Protein AF-A0A1T2KZC5-F1 (afdb_monomer_lite)

Structure (mmCIF, N/CA/C/O backbone):
data_AF-A0A1T2KZC5-F1
#
_entry.id   AF-A0A1T2KZC5-F1
#
loop_
_atom_site.group_PDB
_atom_site.id
_atom_site.type_symbol
_atom_site.label_atom_id
_atom_site.label_alt_id
_atom_site.label_comp_id
_atom_site.label_asym_id
_atom_site.label_entity_id
_atom_site.label_seq_id
_atom_site.pdbx_PDB_ins_code
_atom_site.Cartn_x
_atom_site.Cartn_y
_atom_site.Cartn_z
_atom_site.occupancy
_atom_site.B_iso_or_equiv
_atom_site.auth_seq_id
_atom_site.auth_comp_id
_atom_site.auth_asym_id
_atom_site.auth_atom_id
_atom_site.pdbx_PDB_model_num
ATOM 1 N N . MET A 1 1 ? -5.605 2.816 -7.862 1.00 94.00 1 MET A N 1
ATOM 2 C CA . MET A 1 1 ? -4.953 1.670 -8.543 1.00 94.00 1 MET A CA 1
ATOM 3 C C . MET A 1 1 ? -4.703 1.937 -10.023 1.00 94.00 1 MET A C 1
ATOM 5 O O . MET A 1 1 ? -3.658 1.545 -10.524 1.00 94.00 1 MET A O 1
ATOM 9 N N . GLU A 1 2 ? -5.593 2.680 -10.678 1.00 96.44 2 GLU A N 1
ATOM 10 C CA . GLU A 1 2 ? -5.587 3.027 -12.109 1.00 96.44 2 GLU A CA 1
ATOM 11 C C . GLU A 1 2 ? -4.221 3.403 -12.707 1.00 96.44 2 GLU A C 1
ATOM 13 O O . GLU A 1 2 ? -3.861 2.917 -13.772 1.00 96.44 2 GLU A O 1
ATOM 18 N N . VAL A 1 3 ? -3.415 4.224 -12.022 1.00 97.06 3 VAL A N 1
ATOM 19 C CA . VAL A 1 3 ? -2.098 4.651 -12.537 1.00 97.06 3 VAL A CA 1
ATOM 20 C C . VAL A 1 3 ? -1.148 3.468 -12.743 1.00 97.06 3 VAL A C 1
ATOM 22 O O . VAL A 1 3 ? -0.425 3.421 -13.737 1.00 97.06 3 VAL A O 1
ATOM 25 N N . PHE A 1 4 ? -1.152 2.496 -11.826 1.00 97.44 4 PHE A N 1
ATOM 26 C CA . PHE A 1 4 ? -0.321 1.304 -11.971 1.00 97.44 4 PHE A CA 1
ATOM 27 C C . PHE A 1 4 ? -0.799 0.456 -13.154 1.00 97.44 4 PHE A C 1
ATOM 29 O O . PHE A 1 4 ? 0.014 -0.034 -13.930 1.00 97.44 4 PHE A O 1
ATOM 36 N N . GLU A 1 5 ? -2.112 0.310 -13.322 1.00 97.94 5 GLU A N 1
ATOM 37 C CA . GLU A 1 5 ? -2.706 -0.461 -14.419 1.00 97.94 5 GLU A CA 1
ATOM 38 C C . GLU A 1 5 ? -2.424 0.186 -15.779 1.00 97.94 5 GLU A C 1
ATOM 40 O O . GLU A 1 5 ? -2.002 -0.503 -16.705 1.00 97.94 5 GLU A O 1
ATOM 45 N N . ALA A 1 6 ? -2.551 1.511 -15.874 1.00 98.25 6 ALA A N 1
ATOM 46 C CA . ALA A 1 6 ? -2.213 2.280 -17.069 1.00 98.25 6 ALA A CA 1
ATOM 47 C C . ALA A 1 6 ? -0.716 2.203 -17.414 1.00 98.25 6 ALA A C 1
ATOM 49 O O . ALA A 1 6 ? -0.340 2.168 -18.581 1.00 98.25 6 ALA A O 1
ATOM 50 N N . MET A 1 7 ? 0.166 2.152 -16.414 1.00 96.94 7 MET A N 1
ATOM 51 C CA . MET A 1 7 ? 1.588 1.888 -16.650 1.00 96.94 7 MET A CA 1
ATOM 52 C C . MET A 1 7 ? 1.808 0.455 -17.165 1.00 96.94 7 MET A C 1
ATOM 54 O O . MET A 1 7 ? 2.598 0.235 -18.081 1.00 96.94 7 MET A O 1
ATOM 58 N N . MET A 1 8 ? 1.115 -0.529 -16.594 1.00 97.62 8 MET A N 1
ATOM 59 C CA . MET A 1 8 ? 1.267 -1.934 -16.974 1.00 97.62 8 MET A CA 1
ATOM 60 C C . MET A 1 8 ? 0.681 -2.265 -18.348 1.00 97.62 8 MET A C 1
ATOM 62 O O . MET A 1 8 ? 1.143 -3.217 -18.975 1.00 97.62 8 MET A O 1
ATOM 66 N N . SER A 1 9 ? -0.272 -1.477 -18.855 1.00 98.19 9 SER A N 1
ATOM 67 C CA . SER A 1 9 ? -0.834 -1.668 -20.198 1.00 98.19 9 SER A CA 1
ATOM 68 C C . SER A 1 9 ? 0.159 -1.400 -21.332 1.00 98.19 9 SER A C 1
ATOM 70 O O . SER A 1 9 ? -0.126 -1.743 -22.472 1.00 98.19 9 SER A O 1
ATOM 72 N N . TYR A 1 10 ? 1.323 -0.805 -21.045 1.00 97.94 10 TYR A N 1
ATOM 73 C CA . TYR A 1 10 ? 2.429 -0.699 -22.005 1.00 97.94 10 TYR A CA 1
ATOM 74 C C . TYR A 1 10 ? 3.251 -1.992 -22.136 1.00 97.94 10 TYR A C 1
ATOM 76 O O . TYR A 1 10 ? 4.241 -2.002 -22.862 1.00 97.94 10 TYR A O 1
ATOM 84 N N . GLU A 1 11 ? 2.874 -3.056 -21.416 1.00 97.69 11 GLU A N 1
ATOM 85 C CA . GLU A 1 11 ? 3.520 -4.375 -21.447 1.00 97.69 11 GLU A CA 1
ATOM 86 C C . GLU A 1 11 ? 5.055 -4.314 -21.276 1.00 97.69 11 GLU A C 1
ATOM 88 O O . GLU A 1 11 ? 5.808 -4.868 -22.084 1.00 97.69 11 GLU A O 1
ATOM 93 N N . PRO A 1 12 ? 5.572 -3.627 -20.235 1.00 97.69 12 PRO A N 1
ATOM 94 C CA . PRO A 1 12 ? 7.010 -3.498 -20.053 1.00 97.69 12 PRO A CA 1
ATOM 95 C C . PRO A 1 12 ? 7.652 -4.860 -19.776 1.00 97.69 12 PRO A C 1
ATOM 97 O O . PRO A 1 12 ? 7.105 -5.682 -19.049 1.00 97.69 12 PRO A O 1
ATOM 100 N N . VAL A 1 13 ? 8.869 -5.071 -20.275 1.00 97.56 13 VAL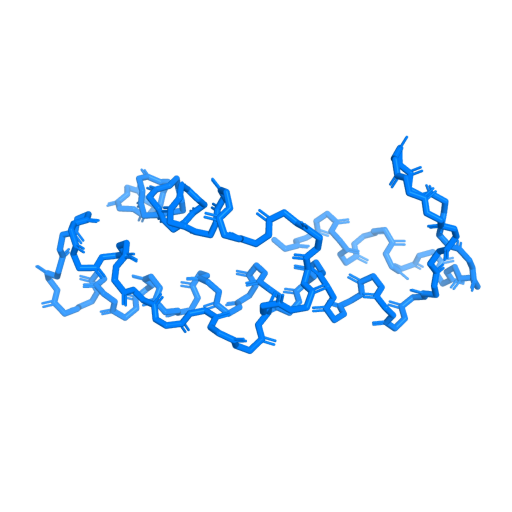 A N 1
ATOM 101 C CA . VAL A 1 13 ? 9.716 -6.210 -19.859 1.00 97.56 13 VAL A CA 1
ATOM 102 C C . VAL A 1 13 ? 10.546 -5.846 -18.622 1.00 97.56 13 VAL A C 1
ATOM 104 O O . VAL A 1 13 ? 10.871 -6.696 -17.792 1.00 97.56 13 VAL A O 1
ATOM 107 N N . HIS A 1 14 ? 10.850 -4.556 -18.471 1.00 97.62 14 HIS A N 1
ATOM 108 C CA . HIS A 1 14 ? 11.647 -4.002 -17.386 1.00 97.62 14 HIS A CA 1
ATOM 109 C C . HIS A 1 14 ? 11.055 -2.687 -16.890 1.00 97.62 14 HIS A C 1
ATOM 111 O O . HIS A 1 14 ? 10.564 -1.883 -17.680 1.00 97.62 14 HIS A O 1
ATOM 117 N N . ILE A 1 15 ? 11.165 -2.454 -15.585 1.00 97.44 15 ILE A N 1
ATOM 118 C CA . ILE A 1 15 ? 10.762 -1.214 -14.928 1.00 97.44 15 ILE A CA 1
ATOM 119 C C . ILE A 1 15 ? 11.990 -0.649 -14.214 1.00 97.44 15 ILE A C 1
ATOM 121 O O . ILE A 1 15 ? 12.616 -1.327 -13.397 1.00 97.44 15 ILE A O 1
ATOM 125 N N . ILE A 1 16 ? 12.347 0.594 -14.538 1.00 96.50 16 ILE A N 1
ATOM 126 C CA . ILE A 1 16 ? 13.430 1.330 -13.878 1.00 96.50 16 ILE A CA 1
ATOM 127 C C . ILE A 1 16 ? 12.778 2.283 -12.868 1.00 96.50 16 ILE A C 1
ATOM 129 O O . ILE A 1 16 ? 12.170 3.270 -13.287 1.00 96.50 16 ILE A O 1
ATOM 133 N N . PRO A 1 17 ? 12.841 1.996 -11.555 1.00 95.12 17 PRO A N 1
ATOM 134 C CA . PRO A 1 17 ? 12.243 2.865 -10.550 1.00 95.12 17 PRO A CA 1
ATOM 135 C C . PRO A 1 17 ? 13.072 4.143 -10.360 1.00 95.12 17 PRO A C 1
ATOM 137 O O . PRO A 1 17 ? 14.255 4.190 -10.693 1.00 95.12 17 PRO A O 1
ATOM 140 N N . GLY A 1 18 ? 12.475 5.170 -9.746 1.00 94.56 18 GLY A N 1
ATOM 141 C CA . GLY A 1 18 ? 13.209 6.391 -9.379 1.00 94.56 18 GLY A CA 1
ATOM 142 C C . GLY A 1 18 ? 14.353 6.137 -8.384 1.00 94.56 18 GLY A C 1
ATOM 143 O O . GLY A 1 18 ? 15.380 6.809 -8.432 1.00 94.56 18 GLY A O 1
ATOM 144 N N . HIS A 1 19 ? 14.204 5.129 -7.517 1.00 93.06 19 HIS A N 1
ATOM 145 C CA . HIS A 1 19 ? 15.243 4.641 -6.610 1.00 93.06 19 HIS A CA 1
ATOM 146 C C . HIS A 1 19 ? 15.237 3.112 -6.546 1.00 93.06 19 HIS A C 1
ATOM 148 O O . HIS A 1 19 ? 14.175 2.495 -6.550 1.00 93.06 19 HIS A O 1
ATOM 154 N N . GLY A 1 20 ? 16.418 2.510 -6.388 1.00 90.50 20 GLY A N 1
ATOM 155 C CA . GLY A 1 20 ? 16.580 1.061 -6.260 1.00 90.50 20 GLY A CA 1
ATOM 156 C C . GLY A 1 20 ? 17.082 0.398 -7.541 1.00 90.50 20 GLY A C 1
ATOM 157 O O . GLY A 1 20 ? 17.637 1.055 -8.418 1.00 90.50 20 GLY A O 1
ATOM 158 N N . HIS A 1 21 ? 16.936 -0.922 -7.604 1.00 93.06 21 HIS A N 1
ATOM 159 C CA . HIS A 1 21 ? 17.383 -1.724 -8.740 1.00 93.06 21 HIS A CA 1
ATOM 160 C C . HIS A 1 21 ? 16.264 -1.892 -9.773 1.00 93.06 21 HIS A C 1
ATOM 162 O O . HIS A 1 21 ? 15.091 -1.679 -9.475 1.00 93.06 21 HIS A O 1
ATOM 168 N N . LEU A 1 22 ? 16.651 -2.310 -10.979 1.00 96.50 22 LEU A N 1
ATOM 169 C CA . LEU A 1 22 ? 15.740 -2.774 -12.024 1.00 96.50 22 LEU A CA 1
ATOM 170 C C . LEU A 1 22 ? 14.730 -3.780 -11.451 1.00 96.50 22 LEU A C 1
ATOM 172 O O . LEU A 1 22 ? 15.126 -4.732 -10.778 1.00 96.50 22 LEU A O 1
ATOM 176 N N . ALA A 1 23 ? 13.452 -3.591 -11.766 1.00 96.81 23 ALA A N 1
ATOM 177 C CA . ALA A 1 23 ? 12.384 -4.502 -11.387 1.00 96.81 23 ALA A CA 1
ATOM 178 C C . ALA A 1 23 ? 11.762 -5.166 -12.619 1.00 96.81 23 ALA A C 1
ATOM 180 O O . ALA A 1 23 ? 11.679 -4.588 -13.708 1.00 96.81 23 ALA A O 1
ATOM 181 N N . THR A 1 24 ? 11.288 -6.391 -12.428 1.00 98.06 24 THR A N 1
ATOM 182 C CA . THR A 1 24 ? 10.370 -7.044 -13.365 1.00 98.06 24 THR A CA 1
ATOM 183 C C . THR A 1 24 ? 8.932 -6.555 -13.136 1.00 98.06 24 THR A C 1
ATOM 185 O O . THR A 1 24 ? 8.602 -6.117 -12.029 1.00 98.06 24 THR A O 1
ATOM 188 N N . PRO A 1 25 ? 8.039 -6.684 -14.131 1.00 97.94 25 PRO A N 1
ATOM 189 C CA . PRO A 1 25 ? 6.614 -6.387 -13.966 1.00 97.94 25 PRO A CA 1
ATOM 190 C C . PRO A 1 25 ? 5.968 -7.145 -12.798 1.00 97.94 25 PRO A C 1
ATOM 192 O O . PRO A 1 25 ? 5.172 -6.583 -12.050 1.00 97.94 25 PRO A O 1
ATOM 195 N N . ALA A 1 26 ? 6.357 -8.410 -12.604 1.00 98.12 26 ALA A N 1
ATOM 196 C CA . ALA A 1 26 ? 5.873 -9.240 -11.504 1.00 98.12 26 ALA A CA 1
ATOM 197 C C . ALA A 1 26 ? 6.310 -8.698 -10.134 1.00 98.12 26 ALA A C 1
ATOM 199 O O . ALA A 1 26 ? 5.487 -8.600 -9.228 1.00 98.12 26 ALA A O 1
ATOM 200 N N . GLN A 1 27 ? 7.576 -8.291 -9.995 1.00 97.19 27 GLN A N 1
ATOM 201 C CA . GLN A 1 27 ? 8.076 -7.674 -8.762 1.00 97.19 27 GLN A CA 1
ATOM 202 C C . GLN A 1 27 ? 7.389 -6.337 -8.483 1.00 97.19 27 GLN A C 1
ATOM 204 O O . GLN A 1 27 ? 6.910 -6.121 -7.376 1.00 97.19 27 GLN A O 1
ATOM 209 N N . ALA A 1 28 ? 7.264 -5.464 -9.489 1.00 97.25 28 ALA A N 1
ATOM 210 C CA . ALA A 1 28 ? 6.568 -4.189 -9.324 1.00 97.25 28 ALA A CA 1
ATOM 211 C C . ALA A 1 28 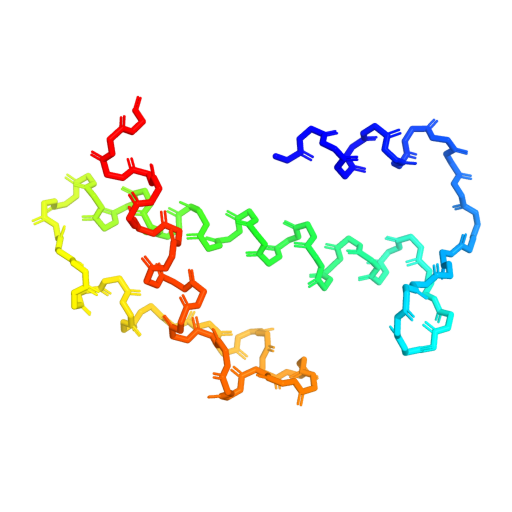? 5.111 -4.390 -8.876 1.00 97.25 28 ALA A C 1
ATOM 213 O O . ALA A 1 28 ? 4.613 -3.644 -8.031 1.00 97.25 28 ALA A O 1
ATOM 214 N N . ARG A 1 29 ? 4.434 -5.422 -9.399 1.00 97.75 29 ARG A N 1
ATOM 215 C CA . ARG A 1 29 ? 3.075 -5.775 -8.982 1.00 97.75 29 ARG A CA 1
ATOM 216 C C . ARG A 1 29 ? 3.031 -6.238 -7.530 1.00 97.75 29 ARG A C 1
ATOM 218 O O . ARG A 1 29 ? 2.273 -5.662 -6.756 1.00 97.75 29 ARG A O 1
ATOM 225 N N . ALA A 1 30 ? 3.861 -7.210 -7.163 1.00 97.75 30 ALA A N 1
ATOM 226 C CA . ALA A 1 30 ? 3.893 -7.761 -5.811 1.00 97.75 30 ALA A CA 1
ATOM 227 C C . ALA A 1 30 ? 4.233 -6.695 -4.755 1.00 97.75 30 ALA A C 1
ATOM 229 O O . ALA A 1 30 ? 3.560 -6.586 -3.731 1.00 97.75 30 ALA A O 1
ATOM 230 N N . ASP A 1 31 ? 5.238 -5.866 -5.032 1.00 96.62 31 ASP A N 1
ATOM 231 C CA . ASP A 1 31 ? 5.775 -4.925 -4.049 1.00 96.62 31 ASP A CA 1
ATOM 232 C C . ASP A 1 31 ? 5.013 -3.588 -4.011 1.00 96.62 31 ASP A C 1
ATOM 234 O O . ASP A 1 31 ? 5.081 -2.877 -3.010 1.00 96.62 31 ASP A O 1
ATOM 238 N N . THR A 1 32 ? 4.274 -3.230 -5.073 1.00 96.38 32 THR A N 1
ATOM 239 C CA . THR A 1 32 ? 3.492 -1.977 -5.135 1.00 96.38 32 THR A CA 1
ATOM 240 C C . THR A 1 32 ? 1.992 -2.225 -5.195 1.00 96.38 32 THR A C 1
ATOM 242 O O . THR A 1 32 ? 1.254 -1.803 -4.307 1.00 96.38 32 THR A O 1
ATOM 245 N N . TYR A 1 33 ? 1.515 -2.881 -6.255 1.00 97.94 33 TYR A N 1
ATOM 246 C CA . TYR A 1 33 ? 0.082 -3.026 -6.507 1.00 97.94 33 TYR A CA 1
ATOM 247 C C . TYR A 1 33 ? -0.590 -3.873 -5.425 1.00 97.94 33 TYR A C 1
ATOM 249 O O . TYR A 1 33 ? -1.612 -3.473 -4.863 1.00 97.94 33 TYR A O 1
ATOM 257 N N . ASP A 1 34 ? -0.002 -5.024 -5.103 1.00 98.50 34 ASP A N 1
ATOM 258 C CA . ASP A 1 34 ? -0.571 -5.958 -4.135 1.00 98.50 34 ASP A CA 1
ATOM 259 C C . ASP A 1 34 ? -0.462 -5.409 -2.701 1.00 98.50 34 ASP A C 1
ATOM 261 O O . ASP A 1 34 ? -1.345 -5.677 -1.883 1.00 98.50 34 ASP A O 1
ATOM 265 N N . TYR A 1 35 ? 0.560 -4.591 -2.407 1.00 98.44 35 TYR A N 1
ATOM 266 C CA . TYR A 1 35 ? 0.673 -3.830 -1.155 1.00 98.44 35 TYR A CA 1
ATOM 267 C C . TYR A 1 35 ? -0.453 -2.813 -0.993 1.00 98.44 35 TYR A C 1
ATOM 269 O O . TYR A 1 35 ? -1.187 -2.856 -0.006 1.00 98.44 35 TYR A O 1
ATOM 277 N N . LEU A 1 36 ? -0.633 -1.933 -1.979 1.00 97.81 36 LEU A N 1
ATOM 278 C CA . LEU A 1 36 ? -1.654 -0.888 -1.920 1.00 97.81 36 LEU A CA 1
ATOM 279 C C . LEU A 1 36 ? -3.070 -1.470 -1.908 1.00 97.81 36 LEU A C 1
ATOM 281 O O . LEU A 1 36 ? -3.917 -0.999 -1.152 1.00 97.81 36 LEU A O 1
ATOM 285 N N . THR A 1 37 ? -3.319 -2.513 -2.704 1.00 98.38 37 THR A N 1
ATOM 286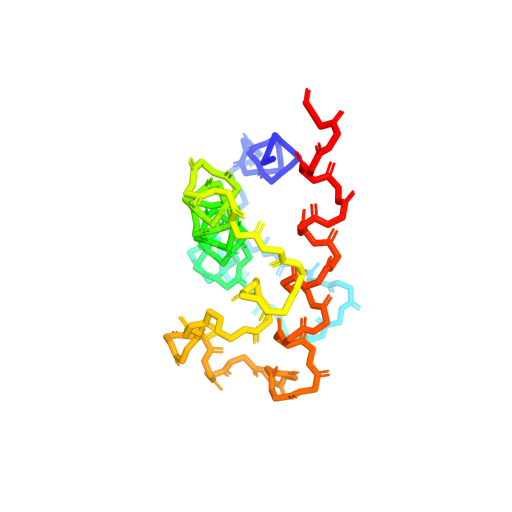 C CA . THR A 1 37 ? -4.620 -3.199 -2.742 1.00 98.38 37 THR A CA 1
ATOM 287 C C . THR A 1 37 ? -4.943 -3.835 -1.396 1.00 98.38 37 THR A C 1
ATOM 289 O O . THR A 1 37 ? -6.057 -3.688 -0.901 1.00 98.38 37 THR A O 1
ATOM 292 N N . PHE A 1 38 ? -3.967 -4.510 -0.782 1.00 98.62 38 PHE A N 1
ATOM 293 C CA . PHE A 1 38 ? -4.135 -5.075 0.552 1.00 98.62 38 PHE A CA 1
ATOM 294 C C . PHE A 1 38 ? -4.433 -4.011 1.588 1.00 98.62 38 PHE A C 1
ATOM 296 O O . PHE A 1 38 ? -5.423 -4.127 2.299 1.00 98.62 38 PHE A O 1
ATOM 303 N N . LEU A 1 39 ? -3.601 -2.972 1.648 1.00 98.38 39 LEU A N 1
ATOM 304 C CA . LEU A 1 39 ? -3.732 -1.962 2.681 1.00 98.38 39 LEU A CA 1
ATOM 305 C C . LEU A 1 39 ? -5.081 -1.247 2.579 1.00 98.38 39 LEU A C 1
ATOM 307 O O . LEU A 1 39 ? -5.760 -1.099 3.585 1.00 98.38 39 LEU A O 1
ATOM 311 N N . ARG A 1 40 ? -5.517 -0.882 1.367 1.00 98.19 40 ARG A N 1
ATOM 312 C CA . ARG A 1 40 ? -6.856 -0.310 1.161 1.00 98.19 40 ARG A CA 1
ATOM 313 C C . ARG A 1 40 ? -7.974 -1.280 1.543 1.00 98.19 40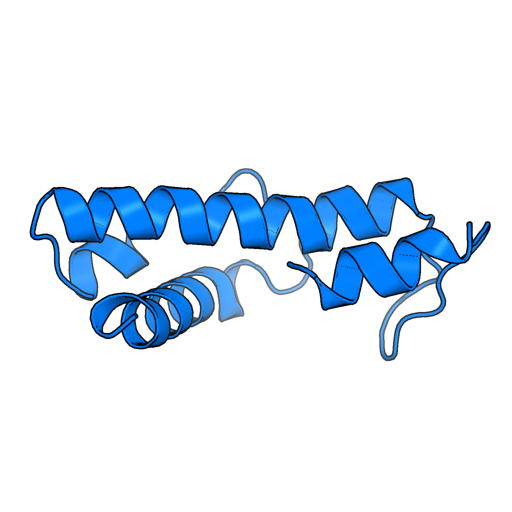 ARG A C 1
ATOM 315 O O . ARG A 1 40 ? -8.951 -0.850 2.139 1.00 98.19 40 ARG A O 1
ATOM 322 N N . GLY A 1 41 ? -7.837 -2.569 1.230 1.00 98.44 41 GLY A N 1
ATOM 323 C CA . GLY A 1 41 ? -8.824 -3.585 1.603 1.00 98.44 41 GLY A CA 1
ATOM 324 C C . GLY A 1 41 ? -8.959 -3.768 3.117 1.00 98.44 41 GLY A C 1
ATOM 325 O O . GLY A 1 41 ? -10.072 -3.840 3.623 1.00 98.44 41 GLY A O 1
ATOM 326 N N . GLU A 1 42 ? -7.846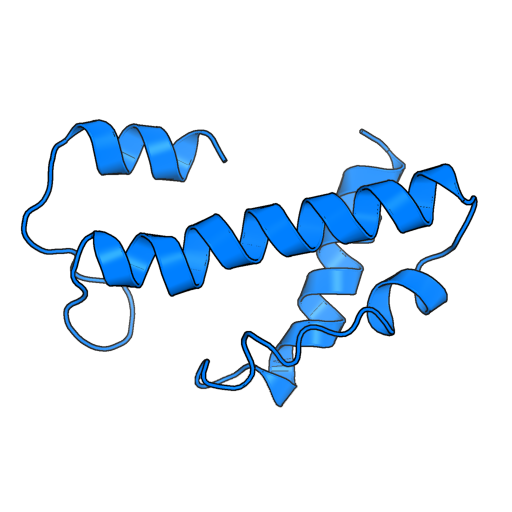 -3.802 3.849 1.00 98.62 42 GLU A N 1
ATOM 327 C CA . GLU A 1 42 ? -7.873 -3.894 5.314 1.00 98.62 42 GLU A CA 1
ATOM 328 C C . GLU A 1 42 ? -8.403 -2.605 5.955 1.00 98.62 42 GLU A C 1
ATOM 330 O O . GLU A 1 42 ? -9.205 -2.665 6.880 1.00 98.62 42 GLU A O 1
ATOM 335 N N . ILE A 1 43 ? -8.033 -1.437 5.424 1.00 98.56 43 ILE A N 1
ATOM 336 C CA . ILE A 1 43 ? -8.553 -0.148 5.896 1.00 98.56 43 ILE A CA 1
ATOM 337 C C . ILE A 1 43 ? -10.059 -0.020 5.653 1.00 98.56 43 ILE A C 1
ATOM 339 O O . ILE A 1 43 ? -10.764 0.477 6.527 1.00 98.56 43 ILE A O 1
ATOM 343 N N . ALA A 1 44 ? -10.569 -0.500 4.515 1.00 98.38 44 ALA A N 1
ATOM 344 C CA . ALA A 1 44 ? -12.007 -0.522 4.254 1.00 98.38 44 ALA A CA 1
ATOM 345 C C . ALA A 1 44 ? -12.759 -1.307 5.338 1.00 98.38 44 ALA A C 1
ATOM 347 O O . ALA A 1 44 ? -13.737 -0.800 5.875 1.00 98.38 44 ALA A O 1
ATOM 348 N N . LYS A 1 45 ? -12.250 -2.482 5.736 1.00 98.50 45 LYS A N 1
ATOM 349 C CA . LYS A 1 45 ? -12.832 -3.264 6.840 1.00 98.50 45 LYS A CA 1
ATOM 350 C C . LYS A 1 45 ? -12.814 -2.495 8.158 1.00 98.50 45 LYS A C 1
ATOM 352 O O . LYS A 1 45 ? -13.825 -2.464 8.847 1.00 98.50 45 LYS A O 1
ATOM 357 N N . VAL A 1 46 ? -11.695 -1.839 8.488 1.00 98.44 46 VAL A N 1
ATOM 358 C CA . VAL A 1 46 ? -11.597 -1.006 9.701 1.00 98.44 46 VAL A CA 1
ATOM 359 C C . VAL A 1 46 ? -12.680 0.076 9.702 1.00 98.44 46 VAL A C 1
ATOM 361 O O . VAL A 1 46 ? -13.362 0.240 10.707 1.00 98.44 46 VAL A O 1
ATOM 364 N N . ILE A 1 47 ? -12.874 0.779 8.583 1.00 97.62 47 ILE A N 1
ATOM 365 C CA . ILE A 1 47 ? -13.900 1.826 8.456 1.00 97.62 47 ILE A CA 1
ATOM 366 C C . ILE A 1 47 ? -15.315 1.232 8.558 1.00 97.62 47 ILE A C 1
ATOM 368 O O . ILE A 1 47 ? -16.148 1.763 9.291 1.00 97.62 47 ILE A O 1
ATOM 372 N N . GLU A 1 48 ? -15.591 0.123 7.867 1.00 97.50 48 GLU A N 1
ATOM 373 C CA . GLU A 1 48 ? -16.889 -0.572 7.899 1.00 97.50 48 GLU A CA 1
ATOM 374 C C . GLU A 1 48 ? -17.267 -1.049 9.311 1.00 97.50 48 GLU A C 1
ATOM 376 O O . GLU A 1 48 ? -18.438 -1.017 9.692 1.00 97.50 48 GLU A O 1
ATOM 381 N N . GLU A 1 49 ? -16.276 -1.444 10.110 1.00 97.81 49 GLU A N 1
ATOM 382 C CA . GLU A 1 49 ? -16.438 -1.853 11.508 1.00 97.81 49 GLU A CA 1
ATOM 383 C C . GLU A 1 49 ? -16.521 -0.659 12.483 1.00 97.81 49 GLU A C 1
ATOM 385 O O . GLU A 1 49 ? -16.687 -0.855 13.689 1.00 97.81 49 GLU A O 1
ATOM 390 N N . GLY A 1 50 ? -16.442 0.582 11.985 1.00 97.31 50 GLY A N 1
ATOM 391 C CA . GLY A 1 50 ? -16.452 1.802 12.798 1.00 97.31 50 GLY A CA 1
ATOM 392 C C . GLY A 1 50 ? -15.158 2.027 13.586 1.00 97.31 50 GLY A C 1
ATOM 393 O O . GLY A 1 50 ? -15.165 2.731 14.598 1.00 97.31 50 GLY A O 1
ATOM 394 N N . GLY A 1 51 ? -14.064 1.398 13.157 1.00 97.50 51 GLY A N 1
ATOM 395 C CA . GLY A 1 51 ? -12.732 1.586 13.710 1.00 97.50 51 GLY A CA 1
ATOM 396 C C . GLY A 1 51 ? -12.139 2.945 13.346 1.00 97.50 51 GLY A C 1
ATOM 397 O O . GLY A 1 51 ? -12.533 3.593 12.379 1.00 97.50 51 GLY A O 1
ATOM 398 N N . ASP A 1 52 ? -11.166 3.374 14.144 1.00 97.44 52 ASP A N 1
ATOM 399 C CA . ASP A 1 52 ? -10.498 4.660 13.993 1.00 97.44 52 ASP A CA 1
ATOM 400 C C . ASP A 1 52 ? -9.064 4.512 13.457 1.00 97.44 52 ASP A C 1
ATOM 402 O O . ASP A 1 52 ? -8.570 3.430 13.119 1.00 97.44 52 ASP A O 1
ATOM 406 N N . ILE A 1 53 ? -8.356 5.638 13.419 1.00 97.31 53 ILE A N 1
ATOM 407 C CA . ILE A 1 53 ? -6.966 5.699 12.977 1.00 97.31 53 ILE A CA 1
ATOM 408 C C . ILE A 1 53 ? -6.013 4.854 13.841 1.00 97.31 53 ILE A C 1
ATOM 410 O O . ILE A 1 53 ? -4.957 4.448 13.353 1.00 97.31 53 ILE A O 1
ATOM 414 N N . TYR A 1 54 ? -6.351 4.574 15.106 1.00 98.00 54 TYR A N 1
ATOM 415 C CA . TYR A 1 54 ? -5.545 3.703 15.959 1.00 98.00 54 TYR A CA 1
ATOM 416 C C . TYR A 1 54 ? -5.719 2.243 15.549 1.00 98.00 54 TYR A C 1
ATOM 418 O O . TYR A 1 54 ? -4.722 1.537 15.436 1.00 98.00 54 TYR A O 1
ATOM 426 N N . ALA A 1 55 ? -6.943 1.809 15.240 1.00 98.12 55 ALA A N 1
ATOM 427 C CA . ALA A 1 55 ? -7.178 0.479 14.680 1.00 98.12 55 ALA A CA 1
ATOM 428 C C . ALA A 1 55 ? -6.458 0.297 13.329 1.00 98.12 55 ALA A C 1
ATOM 430 O O . ALA A 1 55 ? -5.823 -0.731 13.092 1.00 98.12 55 ALA A O 1
ATOM 431 N N . ALA A 1 56 ? -6.468 1.328 12.479 1.00 98.00 56 ALA A N 1
ATOM 432 C CA . ALA A 1 56 ? -5.795 1.306 11.181 1.00 98.00 56 ALA A CA 1
ATOM 433 C C . ALA A 1 56 ? -4.280 1.045 11.275 1.00 98.00 56 ALA A C 1
ATOM 435 O O . ALA A 1 56 ? -3.728 0.273 10.490 1.00 98.00 56 ALA A O 1
ATOM 436 N N . VAL A 1 57 ? -3.576 1.670 12.225 1.00 98.06 57 VAL A N 1
ATOM 437 C CA . VAL A 1 57 ? -2.111 1.513 12.342 1.00 98.06 57 VAL A CA 1
ATOM 438 C C . VAL A 1 57 ? -1.674 0.183 12.961 1.00 98.06 57 VAL A C 1
ATOM 440 O O . VAL A 1 57 ? -0.483 -0.130 12.910 1.00 98.06 57 VAL A O 1
ATOM 443 N N . GLU A 1 58 ? -2.608 -0.593 13.514 1.00 98.19 58 GLU A N 1
ATOM 444 C CA . GLU A 1 58 ? -2.359 -1.934 14.059 1.00 98.19 58 GLU A CA 1
ATOM 445 C C . GLU A 1 58 ? -2.606 -3.063 13.040 1.00 98.19 58 GLU A C 1
ATOM 447 O O . GLU A 1 58 ? -2.405 -4.232 13.366 1.00 98.19 58 GLU A O 1
ATOM 452 N N . ILE A 1 59 ? -2.993 -2.743 11.795 1.00 98.19 59 ILE A N 1
ATOM 453 C CA . ILE A 1 59 ? -3.126 -3.734 10.715 1.00 98.19 59 ILE A CA 1
ATOM 454 C C . ILE A 1 59 ? -1.803 -4.489 10.525 1.00 98.19 59 ILE A C 1
ATOM 456 O O . ILE A 1 59 ? -0.750 -3.883 10.290 1.00 98.19 59 ILE A O 1
ATOM 460 N N . ASP A 1 60 ? -1.872 -5.824 10.553 1.00 98.19 60 ASP A N 1
ATOM 461 C CA . ASP A 1 60 ? -0.720 -6.685 10.298 1.00 98.19 60 ASP A CA 1
ATOM 462 C C . ASP A 1 60 ? -0.320 -6.641 8.817 1.00 98.19 60 ASP A C 1
ATOM 464 O O . ASP A 1 60 ? -0.967 -7.208 7.938 1.00 98.19 60 ASP A O 1
ATOM 468 N N . GLN A 1 61 ? 0.794 -5.969 8.543 1.00 98.44 61 GLN A N 1
ATOM 469 C CA . GLN A 1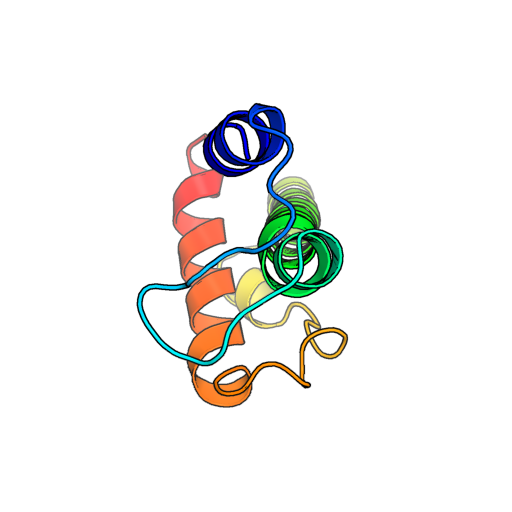 61 ? 1.378 -5.858 7.209 1.00 98.44 61 GLN A CA 1
ATOM 470 C C . GLN A 1 61 ? 2.594 -6.789 7.027 1.00 98.44 61 GLN A C 1
ATOM 472 O O . GLN A 1 61 ? 3.320 -6.648 6.044 1.00 98.44 61 GLN A O 1
ATOM 477 N N . SER A 1 62 ? 2.842 -7.735 7.945 1.00 98.12 62 SER A N 1
ATOM 478 C CA . SER A 1 62 ? 4.065 -8.561 8.022 1.00 98.12 62 SER A CA 1
ATOM 479 C C . SER A 1 62 ? 4.400 -9.333 6.743 1.00 98.12 62 SER A C 1
ATOM 481 O O . SER A 1 62 ? 5.576 -9.582 6.464 1.00 98.12 62 SER A O 1
ATOM 483 N N . ARG A 1 63 ? 3.402 -9.627 5.901 1.00 98.00 63 ARG A N 1
ATOM 484 C CA . ARG A 1 63 ? 3.591 -10.211 4.561 1.00 98.00 63 ARG A CA 1
ATOM 485 C C . ARG A 1 63 ? 4.428 -9.342 3.603 1.00 98.00 63 ARG A C 1
ATOM 487 O O . ARG A 1 63 ? 4.841 -9.830 2.559 1.00 98.00 63 ARG A O 1
ATOM 494 N N . PHE A 1 64 ? 4.661 -8.075 3.949 1.00 98.31 64 PHE A N 1
ATOM 495 C CA . PHE A 1 64 ? 5.487 -7.114 3.212 1.00 98.31 64 PHE A CA 1
ATOM 496 C C . PHE A 1 64 ? 6.753 -6.696 3.970 1.00 98.31 64 PHE A C 1
ATOM 498 O O . PHE A 1 64 ? 7.417 -5.732 3.586 1.00 98.31 64 PHE A O 1
ATOM 505 N N . SER A 1 65 ? 7.105 -7.410 5.042 1.00 98.06 65 SER A N 1
ATOM 506 C CA . SER A 1 65 ? 8.285 -7.116 5.868 1.00 98.06 65 SER A CA 1
ATOM 507 C C . SER A 1 65 ? 9.616 -7.224 5.117 1.00 98.06 65 SER A C 1
ATOM 509 O O . SER A 1 65 ? 10.620 -6.669 5.555 1.00 98.06 65 SER A O 1
ATOM 511 N N . HIS A 1 66 ? 9.634 -7.877 3.951 1.00 96.31 66 HIS A N 1
ATOM 512 C CA . HIS A 1 66 ? 10.797 -7.922 3.062 1.00 96.31 66 HIS A CA 1
ATOM 513 C C . HIS A 1 66 ? 11.087 -6.586 2.363 1.00 96.31 66 HIS A C 1
ATOM 515 O O . HIS A 1 66 ? 12.178 -6.409 1.815 1.00 96.31 66 HIS A O 1
ATOM 521 N N . LEU A 1 67 ? 10.141 -5.638 2.355 1.00 96.44 67 LEU A N 1
ATOM 522 C CA . LEU A 1 67 ? 10.351 -4.321 1.761 1.00 96.44 67 LEU A CA 1
ATOM 523 C C . LEU A 1 67 ? 11.348 -3.514 2.597 1.00 96.44 67 LEU A C 1
ATOM 525 O O . LEU A 1 67 ? 11.213 -3.361 3.807 1.00 96.44 67 LEU A O 1
ATOM 529 N N . LYS A 1 68 ? 12.335 -2.918 1.922 1.00 94.56 68 LYS A N 1
ATOM 530 C CA . LYS A 1 68 ? 13.529 -2.312 2.540 1.00 94.56 68 LYS A CA 1
ATOM 531 C C . LYS A 1 68 ? 13.262 -1.326 3.686 1.00 94.56 68 LYS A C 1
ATOM 533 O O . LYS A 1 68 ? 14.098 -1.188 4.571 1.00 94.56 68 LYS A O 1
ATOM 538 N N . VAL A 1 69 ? 12.160 -0.585 3.628 1.00 94.94 69 VAL A N 1
ATOM 539 C CA . VAL A 1 69 ? 11.816 0.460 4.608 1.00 94.94 69 VAL A CA 1
ATOM 540 C C . VAL A 1 69 ? 10.527 0.147 5.367 1.00 94.94 69 VAL A C 1
ATOM 542 O O . VAL A 1 69 ? 9.947 1.052 5.959 1.00 94.94 69 VAL A O 1
ATOM 545 N N . PHE A 1 70 ? 10.079 -1.112 5.353 1.00 97.75 70 PHE A N 1
ATOM 546 C CA . PHE A 1 70 ? 8.815 -1.557 5.938 1.00 97.75 70 PHE A CA 1
ATOM 547 C C . PHE A 1 70 ? 8.600 -1.026 7.362 1.00 97.75 70 PHE A C 1
ATOM 549 O O . PHE A 1 70 ? 7.649 -0.278 7.590 1.00 97.75 70 PHE A O 1
ATOM 556 N N . ASP A 1 71 ? 9.530 -1.306 8.277 1.00 97.19 71 ASP A N 1
ATOM 557 C CA . ASP A 1 71 ? 9.415 -0.920 9.692 1.00 97.19 71 ASP A CA 1
ATOM 558 C C . ASP A 1 71 ? 9.302 0.598 9.901 1.00 97.19 71 ASP A C 1
ATOM 560 O O . ASP A 1 71 ? 8.726 1.062 10.883 1.00 97.19 71 ASP A O 1
ATOM 564 N N . LEU A 1 72 ? 9.834 1.390 8.965 1.00 97.06 72 LEU A N 1
ATOM 565 C CA . LEU A 1 72 ? 9.819 2.849 9.046 1.00 97.06 72 LEU A CA 1
ATOM 566 C C . LEU A 1 72 ? 8.493 3.452 8.579 1.00 97.06 72 LEU A C 1
ATOM 568 O O . LEU A 1 72 ? 8.129 4.536 9.038 1.00 97.06 72 LEU A O 1
ATOM 572 N N . ILE A 1 73 ? 7.803 2.810 7.630 1.00 97.44 73 ILE A N 1
ATOM 573 C CA . ILE A 1 73 ? 6.682 3.446 6.922 1.00 97.44 73 ILE A CA 1
ATOM 574 C C . ILE A 1 73 ? 5.371 2.666 6.949 1.00 97.44 73 ILE A C 1
ATOM 576 O O . ILE A 1 73 ? 4.348 3.276 6.667 1.00 97.44 73 ILE A O 1
ATOM 580 N N . ALA A 1 74 ? 5.339 1.384 7.322 1.00 98.19 74 ALA A N 1
ATOM 581 C CA . ALA A 1 74 ? 4.117 0.572 7.274 1.00 98.19 74 ALA A CA 1
ATOM 582 C C . ALA A 1 74 ? 2.961 1.197 8.077 1.00 98.19 74 ALA A C 1
ATOM 584 O O . ALA A 1 74 ? 1.863 1.398 7.556 1.00 98.19 74 ALA A O 1
ATOM 585 N N . ARG A 1 75 ? 3.226 1.603 9.327 1.00 98.19 75 ARG A N 1
ATOM 586 C CA . ARG A 1 75 ? 2.231 2.281 10.179 1.00 98.19 75 ARG A CA 1
ATOM 587 C C . ARG A 1 75 ? 1.826 3.644 9.617 1.00 98.19 75 ARG A C 1
ATOM 589 O O . ARG A 1 75 ? 0.648 3.980 9.588 1.00 98.19 75 ARG A O 1
ATOM 596 N N . ARG A 1 76 ? 2.794 4.419 9.118 1.00 98.12 76 ARG A N 1
ATOM 597 C CA . ARG A 1 76 ? 2.541 5.739 8.519 1.00 98.12 76 ARG A CA 1
ATOM 598 C C . ARG A 1 76 ? 1.695 5.638 7.247 1.00 98.12 76 ARG A C 1
ATOM 600 O O . ARG A 1 76 ? 0.834 6.482 7.021 1.00 98.12 76 ARG A O 1
ATOM 607 N N . ASN A 1 77 ? 1.931 4.619 6.429 1.00 98.25 77 ASN A N 1
ATOM 608 C CA . ASN A 1 77 ? 1.148 4.356 5.230 1.00 98.25 77 ASN A CA 1
ATOM 609 C C . ASN A 1 77 ? -0.290 3.992 5.602 1.00 98.25 77 ASN A C 1
ATOM 611 O O . ASN A 1 77 ? -1.207 4.570 5.031 1.00 98.25 77 ASN A O 1
ATOM 615 N N . ALA A 1 78 ? -0.494 3.111 6.589 1.00 98.50 78 ALA A N 1
ATOM 616 C CA . ALA A 1 78 ? -1.831 2.768 7.077 1.00 98.50 78 ALA A CA 1
ATOM 617 C C . ALA A 1 78 ? -2.593 4.003 7.576 1.00 98.50 78 ALA A C 1
ATOM 619 O O . ALA A 1 78 ? -3.730 4.231 7.172 1.00 98.50 78 ALA A O 1
ATOM 620 N N . GLN A 1 79 ? -1.926 4.858 8.358 1.00 98.25 79 GLN A N 1
ATOM 621 C CA . GLN A 1 79 ? -2.478 6.135 8.812 1.00 98.25 79 GLN A CA 1
ATOM 622 C C . GLN A 1 79 ? -2.906 7.034 7.638 1.00 98.25 79 GLN A C 1
ATOM 624 O O . GLN A 1 79 ? -3.994 7.604 7.652 1.00 98.25 79 GLN A O 1
ATOM 629 N N . GLY A 1 80 ? -2.044 7.180 6.626 1.00 97.94 80 GLY A N 1
ATOM 630 C CA . GLY A 1 80 ? -2.322 8.020 5.461 1.00 97.94 80 GLY A CA 1
ATOM 631 C C . GLY A 1 80 ? -3.467 7.488 4.602 1.00 97.94 80 GLY A C 1
ATOM 632 O O . GLY A 1 80 ? -4.297 8.271 4.152 1.00 97.94 80 GLY A O 1
ATOM 633 N N . VAL A 1 81 ? -3.534 6.168 4.408 1.00 98.00 81 VAL A N 1
ATOM 634 C CA . VAL A 1 81 ? -4.619 5.521 3.660 1.00 98.00 81 VAL A CA 1
ATOM 635 C C . VAL A 1 81 ? -5.947 5.652 4.405 1.00 98.00 81 VAL A C 1
ATOM 637 O O . VAL A 1 81 ? -6.932 6.018 3.774 1.00 98.00 81 VAL A O 1
ATOM 640 N N . PHE A 1 82 ? -5.971 5.448 5.729 1.00 98.44 82 PHE A N 1
ATOM 641 C CA . PHE A 1 82 ? -7.166 5.690 6.547 1.00 98.44 82 PHE A CA 1
ATOM 642 C C . PHE A 1 82 ? -7.687 7.117 6.368 1.00 98.44 82 PHE A C 1
ATOM 644 O O . PHE A 1 82 ? -8.834 7.308 5.987 1.00 98.44 82 PHE A O 1
ATOM 651 N N . ALA A 1 83 ? -6.821 8.117 6.559 1.00 97.19 83 ALA A N 1
ATOM 652 C CA . ALA A 1 83 ? -7.209 9.523 6.467 1.00 97.19 83 ALA A CA 1
ATOM 653 C C . ALA A 1 83 ? -7.717 9.929 5.072 1.00 97.19 83 ALA A C 1
ATOM 655 O O . ALA A 1 83 ? -8.498 10.869 4.954 1.00 97.19 83 ALA A O 1
ATOM 656 N N . GLN A 1 84 ? -7.258 9.255 4.013 1.00 95.88 84 GLN A N 1
ATOM 657 C CA . GLN A 1 84 ? -7.782 9.459 2.663 1.00 95.88 84 GLN A CA 1
ATOM 658 C C . GLN A 1 84 ? -9.151 8.800 2.485 1.00 95.88 84 GLN A C 1
ATOM 660 O O . GLN A 1 84 ? -10.046 9.435 1.945 1.00 95.88 84 GLN A O 1
ATOM 665 N N . MET A 1 85 ? -9.307 7.558 2.949 1.00 97.12 85 MET A N 1
ATOM 666 C CA . MET A 1 85 ? -10.509 6.749 2.729 1.00 97.12 85 MET A CA 1
ATOM 667 C C . MET A 1 85 ? -11.675 7.082 3.663 1.00 97.12 85 MET A C 1
ATOM 669 O O . MET A 1 85 ? -12.812 6.827 3.297 1.00 97.12 85 MET A O 1
ATOM 673 N N . GLU A 1 86 ? -11.430 7.655 4.844 1.00 91.00 86 GLU A N 1
ATOM 674 C CA . GLU A 1 86 ? -12.483 8.013 5.814 1.00 91.00 86 GLU A CA 1
ATOM 675 C C . GLU A 1 86 ? -13.516 9.007 5.241 1.00 91.00 86 GLU A C 1
ATOM 677 O O . GLU A 1 86 ? -14.648 9.076 5.718 1.00 91.00 86 GLU A O 1
ATOM 682 N N . PHE A 1 87 ? -13.141 9.755 4.198 1.00 87.94 87 PHE A N 1
ATOM 683 C CA . PHE A 1 87 ? -13.981 10.763 3.546 1.00 87.94 87 PHE A CA 1
ATOM 684 C C . PHE A 1 87 ? -14.231 10.490 2.052 1.00 87.94 87 PHE A C 1
ATOM 686 O O . PHE A 1 87 ? -14.721 11.386 1.360 1.00 87.94 87 PHE A O 1
ATOM 693 N N . GLU A 1 88 ? -13.852 9.309 1.550 1.00 83.88 88 GLU A N 1
ATOM 694 C CA . GLU A 1 88 ? -14.203 8.844 0.194 1.00 83.88 88 GLU A CA 1
ATOM 695 C C . GLU A 1 88 ? -15.684 8.432 0.121 1.00 83.88 88 GLU A C 1
ATOM 697 O O . GLU A 1 88 ? -16.332 8.799 -0.888 1.00 83.88 88 GLU A O 1
#

Sequence (88 aa):
MEVFEAMMSYEPVHIIPGHGHLATPAQARADTYDYLTFLRGEIAKVIEEGGDIYAAVEIDQSRFSHLKVFDLIARRNAQGVFAQMEFE

Radius of gyration: 14.33 Å; chains: 1; bounding box: 34×21×38 Å

Foldseek 3Di:
DVVLVVVCVVVDQWDDDPDDDIDGNVRCCVQPVVLVVVLLVVLVVCVVVVHDLVVQLPDDPVVNVPPPCCVPPVSVVSSVSNVVPNVD

pLDDT: mean 97.03, std 2.3, range [83.88, 98.62]

Organism: NCBI:txid642797

Secondary structure (DSSP, 8-state):
-HHHHHHHTT--S-B--SSSS-B-HHHHIIIIIHHHHHHHHHHHHHHHTT--HHHHHT---GGGTTSTTHHHHHHHHHHHHHHHHTT-